Protein AF-A0AA97HBQ0-F1 (afdb_monomer_lite)

Sequence (60 aa):
METLCYQTLPDQNAFILRTGTERFLQFGEGNFLRGFVDYFIDCANERMGLDNKVIVVQPM

Structure (mmCIF, N/CA/C/O backbone):
data_AF-A0AA97HBQ0-F1
#
_entry.id   AF-A0AA97HBQ0-F1
#
loop_
_atom_site.group_PDB
_atom_site.id
_atom_site.type_symbol
_atom_site.label_atom_id
_atom_site.label_alt_id
_atom_site.label_comp_id
_atom_site.label_asym_id
_atom_site.label_entity_id
_atom_site.label_seq_id
_atom_site.pdbx_PDB_ins_code
_atom_site.Cartn_x
_atom_site.Cartn_y
_atom_site.Cartn_z
_atom_site.occupancy
_atom_site.B_iso_or_equiv
_atom_site.auth_seq_id
_atom_site.auth_comp_id
_atom_site.auth_asym_id
_atom_site.auth_atom_id
_atom_site.pdbx_PDB_model_num
ATOM 1 N N . MET A 1 1 ? 23.313 -0.758 1.598 1.00 50.25 1 MET A N 1
ATOM 2 C CA . MET A 1 1 ? 21.914 -0.291 1.563 1.00 50.25 1 MET A CA 1
ATOM 3 C C . MET A 1 1 ? 21.131 -1.414 0.922 1.00 50.25 1 MET A C 1
ATOM 5 O O . MET A 1 1 ? 21.426 -1.738 -0.222 1.00 50.25 1 MET A O 1
ATOM 9 N N . GLU A 1 2 ? 20.280 -2.100 1.676 1.00 57.84 2 GLU A N 1
ATOM 10 C CA . GLU A 1 2 ? 19.480 -3.194 1.121 1.00 57.84 2 GLU A CA 1
ATOM 11 C C . GLU A 1 2 ? 18.387 -2.604 0.231 1.00 57.84 2 GLU A C 1
ATOM 13 O O . GLU A 1 2 ? 17.760 -1.602 0.579 1.00 57.84 2 GLU A O 1
ATOM 18 N N . THR A 1 3 ? 18.213 -3.168 -0.960 1.00 57.75 3 THR A N 1
ATOM 19 C CA . THR A 1 3 ? 17.139 -2.763 -1.864 1.00 57.75 3 THR A CA 1
ATOM 20 C C . THR A 1 3 ? 15.805 -3.167 -1.250 1.00 57.75 3 THR A C 1
ATOM 22 O O . THR A 1 3 ? 15.649 -4.317 -0.839 1.00 57.75 3 THR A O 1
ATOM 25 N N . LEU A 1 4 ? 14.854 -2.231 -1.194 1.00 60.19 4 LEU A N 1
ATOM 26 C CA . LEU A 1 4 ? 13.458 -2.504 -0.850 1.00 60.19 4 LEU A CA 1
ATOM 27 C C . LEU A 1 4 ? 12.899 -3.498 -1.873 1.00 60.19 4 LEU A C 1
ATOM 29 O O . LEU A 1 4 ? 12.617 -3.130 -3.010 1.00 60.19 4 LEU A O 1
ATOM 33 N N . CYS A 1 5 ? 12.815 -4.765 -1.477 1.00 62.12 5 CYS A N 1
ATOM 34 C CA . CYS A 1 5 ? 12.175 -5.818 -2.246 1.00 62.12 5 CYS A CA 1
ATOM 35 C C . CYS A 1 5 ? 11.366 -6.742 -1.322 1.00 62.12 5 CYS A C 1
ATOM 37 O O . CYS A 1 5 ? 11.534 -6.713 -0.104 1.00 62.12 5 CYS A O 1
ATOM 39 N N . TYR A 1 6 ? 10.467 -7.572 -1.855 1.00 63.22 6 TYR A N 1
ATOM 40 C CA . TYR A 1 6 ? 9.530 -8.392 -1.068 1.00 63.22 6 TYR A CA 1
ATOM 41 C C . TYR A 1 6 ? 10.243 -9.340 -0.115 1.00 63.22 6 TYR A C 1
ATOM 43 O O . TYR A 1 6 ? 9.744 -9.657 0.962 1.00 63.22 6 TYR A O 1
ATOM 51 N N . GLN A 1 7 ? 11.452 -9.740 -0.484 1.00 63.31 7 GLN A N 1
ATOM 52 C CA . GLN A 1 7 ? 12.295 -10.606 0.321 1.00 63.31 7 GLN A CA 1
ATOM 53 C C . GLN A 1 7 ? 12.903 -9.878 1.532 1.00 63.31 7 GLN A C 1
ATOM 55 O O . GLN A 1 7 ? 13.074 -10.501 2.575 1.00 63.31 7 GLN A O 1
ATOM 60 N N . THR A 1 8 ? 13.182 -8.573 1.426 1.00 63.59 8 THR A N 1
ATOM 61 C CA . THR A 1 8 ? 13.743 -7.737 2.510 1.00 63.59 8 THR A CA 1
ATOM 62 C C . THR A 1 8 ? 12.663 -7.000 3.313 1.00 63.59 8 THR A C 1
ATOM 64 O O . THR A 1 8 ? 12.886 -6.554 4.436 1.00 63.59 8 THR A O 1
ATOM 67 N N . LEU A 1 9 ? 11.447 -6.947 2.773 1.00 63.31 9 LEU A N 1
ATOM 68 C CA . LEU A 1 9 ? 10.250 -6.360 3.366 1.00 63.31 9 LEU A CA 1
ATOM 69 C C . LEU A 1 9 ? 9.837 -6.879 4.761 1.00 63.31 9 LEU A C 1
ATOM 71 O O . LEU A 1 9 ? 9.391 -6.049 5.554 1.00 63.31 9 LEU A O 1
ATOM 75 N N . PRO A 1 10 ? 9.971 -8.169 5.142 1.00 61.44 10 PRO A N 1
ATOM 76 C CA . PRO A 1 10 ? 9.600 -8.604 6.491 1.00 61.44 10 PRO A CA 1
ATOM 77 C C . PRO A 1 10 ? 10.475 -8.012 7.606 1.00 61.44 10 PRO A C 1
ATOM 79 O O . PRO A 1 10 ? 10.027 -8.027 8.751 1.00 61.44 10 PRO A O 1
ATOM 82 N N . ASP A 1 11 ? 11.665 -7.490 7.304 1.00 58.41 11 ASP A N 1
ATOM 83 C CA . ASP A 1 11 ? 12.519 -6.800 8.282 1.00 58.41 11 ASP A CA 1
ATOM 84 C C . ASP A 1 11 ? 12.062 -5.340 8.496 1.00 58.41 11 ASP A C 1
ATOM 86 O O . ASP A 1 11 ? 12.156 -4.773 9.586 1.00 58.41 11 ASP A O 1
ATOM 90 N N . GLN A 1 12 ? 11.429 -4.751 7.476 1.00 57.97 12 GLN A N 1
ATOM 91 C CA . GLN A 1 12 ? 10.949 -3.370 7.477 1.00 57.97 12 GLN A CA 1
ATOM 92 C C . GLN A 1 12 ? 9.488 -3.294 7.947 1.00 57.97 12 GLN A C 1
ATOM 94 O O . GLN A 1 12 ? 8.572 -3.007 7.178 1.00 57.97 12 GLN A O 1
ATOM 99 N N . ASN A 1 13 ? 9.273 -3.536 9.247 1.00 53.59 13 ASN A N 1
ATOM 100 C CA . ASN A 1 13 ? 7.965 -3.528 9.936 1.00 53.59 13 ASN A CA 1
ATOM 101 C C . ASN A 1 13 ? 7.122 -2.236 9.780 1.00 53.59 13 ASN A C 1
ATOM 103 O O . ASN A 1 13 ? 6.016 -2.180 10.307 1.00 53.59 13 ASN A O 1
ATOM 107 N N . ALA A 1 14 ? 7.610 -1.204 9.091 1.00 55.47 14 ALA A N 1
ATOM 108 C CA . ALA A 1 14 ? 6.957 0.099 8.991 1.00 55.47 14 ALA A CA 1
ATOM 109 C C . ALA A 1 14 ? 5.786 0.161 7.989 1.00 55.47 14 ALA A C 1
ATOM 111 O O . ALA A 1 14 ? 4.940 1.029 8.135 1.00 55.47 14 ALA A O 1
ATOM 112 N N . PHE A 1 15 ? 5.710 -0.735 6.993 1.00 55.88 15 PHE A N 1
ATOM 113 C CA . PHE A 1 15 ? 4.739 -0.603 5.885 1.00 55.88 15 PHE A CA 1
ATOM 114 C C . PHE A 1 15 ? 3.858 -1.837 5.652 1.00 55.88 15 PHE A C 1
ATOM 116 O O . PHE A 1 15 ? 3.201 -1.945 4.618 1.00 55.88 15 PHE A O 1
ATOM 123 N N . ILE A 1 16 ? 3.863 -2.813 6.566 1.00 62.50 16 ILE A N 1
ATOM 124 C CA . ILE A 1 16 ? 3.116 -4.065 6.380 1.00 62.50 16 ILE A CA 1
ATOM 125 C C . ILE A 1 16 ? 2.259 -4.350 7.607 1.00 62.50 16 ILE A C 1
ATOM 127 O O . ILE A 1 16 ? 2.755 -4.808 8.638 1.00 62.50 16 ILE A O 1
ATOM 131 N N . LEU A 1 17 ? 0.944 -4.176 7.466 1.00 70.25 17 LEU A N 1
ATOM 132 C CA . LEU A 1 17 ? 0.000 -4.753 8.418 1.00 70.25 17 LEU A CA 1
ATOM 133 C C . LEU A 1 17 ? 0.025 -6.283 8.280 1.00 70.25 17 LEU A C 1
ATOM 135 O O . LEU A 1 17 ? -0.500 -6.850 7.320 1.00 70.25 17 LEU A O 1
ATOM 139 N N . ARG A 1 18 ? 0.635 -6.974 9.251 1.00 68.19 18 ARG A N 1
ATOM 140 C CA . ARG A 1 18 ? 0.652 -8.451 9.296 1.00 68.19 18 ARG A CA 1
ATOM 141 C C . ARG A 1 18 ? -0.726 -9.032 9.610 1.00 68.19 18 ARG A C 1
ATOM 143 O O . ARG A 1 18 ? -1.080 -10.093 9.104 1.00 68.19 18 ARG A O 1
ATOM 150 N N . THR A 1 19 ? -1.498 -8.312 10.415 1.00 68.75 19 THR A N 1
ATOM 151 C CA . THR A 1 19 ? -2.826 -8.685 10.909 1.00 68.75 19 THR A CA 1
ATOM 152 C C . THR A 1 19 ? -3.794 -7.548 10.595 1.00 68.75 19 THR A C 1
ATOM 154 O O . THR A 1 19 ? -3.888 -6.591 11.356 1.00 68.75 19 THR A O 1
ATOM 157 N N . GLY A 1 20 ? -4.461 -7.626 9.446 1.00 79.69 20 GLY A N 1
ATOM 158 C CA . GLY A 1 20 ? -5.454 -6.652 8.992 1.00 79.69 20 GLY A CA 1
ATOM 159 C C . GLY A 1 20 ? -6.348 -7.257 7.915 1.00 79.69 20 GLY A C 1
ATOM 160 O O . GLY A 1 20 ? -5.991 -8.280 7.320 1.00 79.69 20 GLY A O 1
ATOM 161 N N . THR A 1 21 ? -7.504 -6.646 7.676 1.00 86.00 21 THR A N 1
ATOM 162 C CA . THR A 1 21 ? -8.462 -7.103 6.667 1.00 86.00 21 THR A CA 1
ATOM 163 C C . THR A 1 21 ? -7.905 -6.885 5.263 1.00 86.00 21 THR A C 1
ATOM 165 O O . THR A 1 21 ? -7.601 -5.761 4.860 1.00 86.00 21 THR A O 1
ATOM 168 N N . GLU A 1 22 ? -7.800 -7.965 4.498 1.00 88.56 22 GLU A N 1
ATOM 169 C CA . GLU A 1 22 ? -7.266 -7.983 3.135 1.00 88.56 22 GLU A CA 1
ATOM 170 C C . GLU A 1 22 ? -8.261 -7.317 2.182 1.00 88.56 22 GLU A C 1
ATOM 172 O O . GLU A 1 22 ? -9.300 -7.886 1.852 1.00 88.56 22 GLU A O 1
ATOM 177 N N . ARG A 1 23 ? -7.969 -6.076 1.777 1.00 88.31 23 ARG A N 1
ATOM 178 C CA . ARG A 1 23 ? -8.881 -5.269 0.940 1.00 88.31 23 ARG A CA 1
ATOM 179 C C . ARG A 1 23 ? -8.259 -4.790 -0.360 1.00 88.31 23 ARG A C 1
ATOM 181 O O . ARG A 1 23 ? -8.985 -4.489 -1.302 1.00 88.31 23 ARG A O 1
ATOM 188 N N . PHE A 1 24 ? -6.933 -4.740 -0.422 1.00 87.25 24 PHE A N 1
ATOM 189 C CA . PHE A 1 24 ? -6.207 -4.246 -1.582 1.00 87.25 24 PHE A CA 1
ATOM 190 C C . PHE A 1 24 ? -5.289 -5.337 -2.119 1.00 87.25 24 PHE A C 1
ATOM 192 O O . PHE A 1 24 ? -4.513 -5.917 -1.365 1.00 87.25 24 PHE A O 1
ATOM 199 N N . LEU A 1 25 ? -5.378 -5.600 -3.422 1.00 88.62 25 LEU A N 1
ATOM 200 C CA . LEU A 1 25 ? -4.477 -6.490 -4.147 1.00 88.62 25 LEU A CA 1
ATOM 201 C C . LEU A 1 25 ? -3.658 -5.653 -5.128 1.00 88.62 25 LEU A C 1
ATOM 203 O O . LEU A 1 25 ? -4.209 -5.071 -6.062 1.00 88.62 25 LEU A O 1
ATOM 207 N N . GLN A 1 26 ? -2.351 -5.586 -4.908 1.00 85.44 26 GLN A N 1
ATOM 208 C CA . GLN A 1 26 ? -1.420 -4.838 -5.736 1.00 85.44 26 GLN A CA 1
ATOM 209 C C . GLN A 1 26 ? -0.633 -5.783 -6.635 1.00 85.44 26 GLN A C 1
ATOM 211 O O . GLN A 1 26 ? 0.042 -6.692 -6.157 1.00 85.44 26 GLN A O 1
ATOM 216 N N . PHE A 1 27 ? -0.661 -5.513 -7.936 1.00 87.50 27 PHE A N 1
ATOM 217 C CA . PHE A 1 27 ? 0.220 -6.163 -8.897 1.00 87.50 27 PHE A CA 1
ATOM 218 C C . PHE A 1 27 ? 1.471 -5.315 -9.098 1.00 87.50 27 PHE A C 1
ATOM 220 O O . PHE A 1 27 ? 1.389 -4.149 -9.486 1.00 87.50 27 PHE A O 1
ATOM 227 N N . GLY A 1 28 ? 2.628 -5.919 -8.847 1.00 80.69 28 GLY A N 1
ATOM 228 C CA . GLY A 1 28 ? 3.920 -5.256 -8.941 1.00 80.69 28 GLY A CA 1
ATOM 229 C C . GLY A 1 28 ? 4.433 -4.781 -7.586 1.00 80.69 28 GLY A C 1
ATOM 230 O O . GLY A 1 28 ? 3.708 -4.274 -6.734 1.00 80.69 28 GLY A O 1
ATOM 231 N N . GLU A 1 29 ? 5.735 -4.944 -7.404 1.00 81.06 29 GLU A N 1
ATOM 232 C CA . GLU A 1 29 ? 6.441 -4.726 -6.139 1.00 81.06 29 GLU A CA 1
ATOM 233 C C . GLU A 1 29 ? 7.387 -3.514 -6.215 1.00 81.06 29 GLU A C 1
ATOM 235 O O . GLU A 1 29 ? 8.270 -3.324 -5.389 1.00 81.06 29 GLU A O 1
ATOM 240 N N . GLY A 1 30 ? 7.234 -2.681 -7.245 1.00 80.38 30 GLY A N 1
ATOM 241 C CA . GLY A 1 30 ? 8.119 -1.544 -7.455 1.00 80.38 30 GLY A CA 1
ATOM 242 C C . GLY A 1 30 ? 8.042 -0.524 -6.315 1.00 80.38 30 GLY A C 1
ATOM 243 O O . GLY A 1 30 ? 6.960 -0.218 -5.809 1.00 80.38 30 GLY A O 1
ATOM 244 N N . ASN A 1 31 ? 9.189 0.083 -5.995 1.00 81.12 31 ASN A N 1
ATOM 245 C CA . ASN A 1 31 ? 9.328 1.132 -4.974 1.00 81.12 31 ASN A CA 1
ATOM 246 C C . ASN A 1 31 ? 8.322 2.279 -5.125 1.00 81.12 31 ASN A C 1
ATOM 248 O O . ASN A 1 31 ? 7.904 2.863 -4.132 1.00 81.12 31 ASN A O 1
ATOM 252 N N . PHE A 1 32 ? 7.921 2.595 -6.360 1.00 84.69 32 PHE A N 1
ATOM 253 C CA . PHE A 1 32 ? 6.929 3.632 -6.625 1.00 84.69 32 PHE A CA 1
ATOM 254 C C . PHE A 1 32 ? 5.582 3.319 -5.967 1.00 84.69 32 PHE A C 1
ATOM 256 O O . PHE A 1 32 ? 5.062 4.144 -5.225 1.00 84.69 32 PHE A O 1
ATOM 263 N N . LEU A 1 33 ? 5.035 2.121 -6.197 1.00 83.38 33 LEU A N 1
ATOM 264 C CA . LEU A 1 33 ? 3.732 1.750 -5.643 1.00 83.38 33 LEU A CA 1
ATOM 265 C C . LEU A 1 33 ? 3.802 1.604 -4.121 1.00 83.38 33 LEU A C 1
ATOM 267 O O . LEU A 1 33 ? 2.898 2.064 -3.437 1.00 83.38 33 LEU A O 1
ATOM 271 N N . ARG A 1 34 ? 4.910 1.074 -3.591 1.00 80.19 34 ARG A N 1
ATOM 272 C CA . ARG A 1 34 ? 5.130 0.969 -2.140 1.00 80.19 34 ARG A CA 1
ATOM 273 C C . ARG A 1 34 ? 5.221 2.339 -1.463 1.00 80.19 34 ARG A C 1
ATOM 275 O O . ARG A 1 34 ? 4.611 2.561 -0.433 1.00 80.19 34 ARG A O 1
ATOM 282 N N . GLY A 1 35 ? 5.957 3.283 -2.043 1.00 81.50 35 GLY A N 1
ATOM 283 C CA . GLY A 1 35 ? 6.088 4.622 -1.464 1.00 81.50 35 GLY A CA 1
ATOM 284 C C . GLY A 1 35 ? 4.837 5.482 -1.637 1.00 81.50 35 GLY A C 1
ATOM 285 O O . GLY A 1 35 ? 4.534 6.308 -0.783 1.00 81.50 35 GLY A O 1
ATOM 286 N N . PHE A 1 36 ? 4.116 5.306 -2.744 1.00 85.75 36 PHE A N 1
ATOM 287 C CA . PHE A 1 36 ? 2.965 6.137 -3.074 1.00 85.75 36 PHE A CA 1
ATOM 288 C C . PHE A 1 36 ? 1.655 5.543 -2.553 1.00 85.75 36 PHE A C 1
ATOM 290 O O . PHE A 1 36 ? 0.969 6.181 -1.762 1.00 85.75 36 PHE A O 1
ATOM 297 N N . VAL A 1 37 ? 1.298 4.328 -2.976 1.00 86.81 37 VAL A N 1
ATOM 298 C CA . VAL A 1 37 ? -0.004 3.715 -2.673 1.00 86.81 37 VAL A CA 1
ATOM 299 C C . VAL A 1 37 ? -0.084 3.283 -1.211 1.00 86.81 37 VAL A C 1
ATOM 301 O O . VAL A 1 37 ? -1.068 3.627 -0.554 1.00 86.81 37 VAL A O 1
ATOM 304 N N . ASP A 1 38 ? 0.945 2.611 -0.676 1.00 85.50 38 ASP A N 1
ATOM 305 C CA . ASP A 1 38 ? 0.907 2.157 0.724 1.00 85.50 38 ASP A CA 1
ATOM 306 C C . ASP A 1 38 ? 0.782 3.346 1.689 1.00 85.50 38 ASP A C 1
ATOM 308 O O . ASP A 1 38 ? 0.034 3.259 2.658 1.00 85.50 38 ASP A O 1
ATOM 312 N N . TYR A 1 39 ? 1.422 4.486 1.392 1.00 86.19 39 TYR A N 1
ATOM 313 C CA . TYR A 1 39 ? 1.327 5.698 2.217 1.00 86.19 39 TYR A CA 1
ATOM 314 C C . TYR A 1 39 ? -0.112 6.218 2.352 1.00 86.19 39 TYR A C 1
ATOM 316 O O . TYR A 1 39 ? -0.550 6.575 3.446 1.00 86.19 39 TYR A O 1
ATOM 324 N N . PHE A 1 40 ? -0.878 6.254 1.256 1.00 88.44 40 PHE A N 1
ATOM 325 C CA . PHE A 1 40 ? -2.276 6.689 1.322 1.00 88.44 40 PHE A CA 1
ATOM 326 C C . PHE A 1 40 ? -3.154 5.705 2.092 1.00 88.44 40 PHE A C 1
ATOM 328 O O . PHE A 1 40 ? -4.074 6.130 2.793 1.00 88.44 40 PHE A O 1
ATOM 335 N N . ILE A 1 41 ? -2.878 4.406 1.969 1.00 87.88 41 ILE A N 1
ATOM 336 C CA . ILE A 1 41 ? -3.616 3.364 2.686 1.00 87.88 41 ILE A CA 1
ATOM 337 C C . ILE A 1 41 ? -3.318 3.442 4.185 1.00 87.88 41 ILE A C 1
ATOM 339 O O . ILE A 1 41 ? -4.246 3.352 4.987 1.00 87.88 41 ILE A O 1
ATOM 343 N N . ASP A 1 42 ? -2.068 3.706 4.559 1.00 87.06 42 ASP A N 1
ATOM 344 C CA . ASP A 1 42 ? -1.666 3.922 5.947 1.00 87.06 42 ASP A CA 1
ATOM 345 C C . ASP A 1 42 ? -2.327 5.177 6.539 1.00 87.06 42 ASP A C 1
ATOM 347 O O . ASP A 1 42 ? -3.019 5.103 7.554 1.00 87.06 42 ASP A O 1
ATOM 351 N N . CYS A 1 43 ? -2.291 6.304 5.816 1.00 88.81 43 CYS A N 1
ATOM 352 C CA . CYS A 1 43 ? -3.012 7.518 6.214 1.00 88.81 43 CYS A CA 1
ATOM 353 C C . CYS A 1 43 ? -4.522 7.279 6.389 1.00 88.81 43 CYS A C 1
ATOM 355 O O . CYS A 1 43 ? -5.154 7.875 7.265 1.00 88.81 43 CYS A O 1
ATOM 357 N N . ALA A 1 44 ? -5.132 6.455 5.532 1.00 88.00 44 ALA A N 1
ATOM 358 C CA . ALA A 1 44 ? -6.544 6.106 5.642 1.00 88.00 44 ALA A CA 1
ATOM 359 C C . ALA A 1 44 ? -6.814 5.218 6.865 1.00 88.00 44 ALA A C 1
ATOM 361 O O . ALA A 1 44 ? -7.804 5.444 7.563 1.00 88.00 44 ALA A O 1
ATOM 362 N N . ASN A 1 45 ? -5.932 4.257 7.149 1.00 88.06 45 ASN A N 1
ATOM 363 C CA . ASN A 1 45 ? -5.995 3.416 8.342 1.00 88.06 45 ASN A CA 1
ATOM 364 C C . ASN A 1 45 ? -5.930 4.260 9.622 1.00 88.06 45 ASN A C 1
ATOM 366 O O . ASN A 1 45 ? -6.821 4.148 10.463 1.00 88.06 45 ASN A O 1
ATOM 370 N N . GLU A 1 46 ? -4.959 5.171 9.725 1.00 88.19 46 GLU A N 1
ATOM 371 C CA . GLU A 1 46 ? -4.793 6.048 10.892 1.00 88.19 46 GLU A CA 1
ATOM 372 C C . GLU A 1 46 ? -5.980 6.999 11.095 1.00 88.19 46 GLU A C 1
ATOM 374 O O . GLU A 1 46 ? -6.460 7.178 12.214 1.00 88.19 46 GLU A O 1
ATOM 379 N N . ARG A 1 47 ? -6.481 7.616 10.017 1.00 90.62 47 ARG A N 1
ATOM 380 C CA . ARG A 1 47 ? -7.543 8.634 10.112 1.00 90.62 47 ARG A CA 1
ATOM 381 C C . ARG A 1 47 ? -8.929 8.052 10.344 1.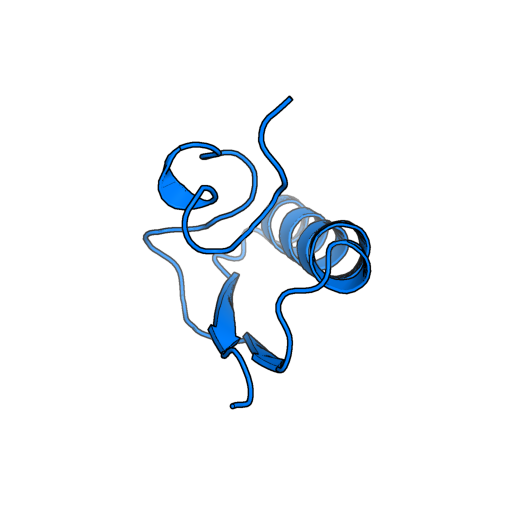00 90.62 47 ARG A C 1
ATOM 383 O O . ARG A 1 47 ? -9.751 8.697 10.988 1.00 90.62 47 ARG A O 1
ATOM 390 N N . MET A 1 48 ? -9.208 6.886 9.770 1.00 90.19 48 MET A N 1
ATOM 391 C CA . MET A 1 48 ? -10.537 6.266 9.802 1.00 90.19 48 MET A CA 1
ATOM 392 C C . MET A 1 48 ? -10.615 5.100 10.795 1.00 90.19 48 MET A C 1
ATOM 394 O O . MET A 1 48 ? -11.679 4.500 10.931 1.00 90.19 48 MET A O 1
ATOM 398 N N . GLY A 1 49 ? -9.510 4.765 11.473 1.00 83.94 49 GLY A N 1
ATOM 399 C CA . GLY A 1 49 ? -9.431 3.610 12.369 1.00 83.94 49 GLY A CA 1
ATOM 400 C C . GLY A 1 49 ? -9.647 2.287 11.634 1.00 83.94 49 GLY A C 1
ATOM 401 O O . GLY A 1 49 ? -10.277 1.380 12.172 1.00 83.94 49 GLY A O 1
ATOM 402 N N . LEU A 1 50 ? -9.195 2.205 10.381 1.00 82.19 50 LEU A N 1
ATOM 403 C CA . LEU A 1 50 ? -9.327 1.009 9.556 1.00 82.19 50 LEU A CA 1
ATOM 404 C C . LEU A 1 50 ? -8.063 0.152 9.653 1.00 82.19 50 LEU A C 1
ATOM 406 O O . LEU A 1 50 ? -6.957 0.650 9.815 1.00 82.19 50 LEU A O 1
ATOM 410 N N . ASP A 1 51 ? -8.236 -1.150 9.487 1.00 85.56 51 ASP A N 1
ATOM 411 C CA . ASP A 1 51 ? -7.175 -2.160 9.469 1.00 85.56 51 ASP A CA 1
ATOM 412 C C . ASP A 1 51 ? -6.954 -2.710 8.047 1.00 85.56 51 ASP A C 1
ATOM 414 O O . ASP A 1 51 ? -6.849 -3.917 7.834 1.00 85.56 51 ASP A O 1
ATOM 418 N N . ASN A 1 52 ? -6.931 -1.840 7.029 1.00 85.56 52 ASN A N 1
ATOM 419 C CA . ASN A 1 52 ? -6.762 -2.289 5.648 1.00 85.56 52 ASN A CA 1
ATOM 420 C C . ASN A 1 52 ? -5.360 -2.865 5.426 1.00 85.56 52 ASN A C 1
ATOM 422 O O . ASN A 1 52 ? -4.354 -2.185 5.637 1.00 85.56 52 ASN A O 1
ATOM 426 N N . LYS A 1 53 ? -5.310 -4.096 4.920 1.00 85.94 53 LYS A N 1
ATOM 427 C CA . LYS A 1 53 ? -4.090 -4.792 4.516 1.00 85.94 53 LYS A CA 1
ATOM 428 C C . LYS A 1 53 ? -3.988 -4.850 2.992 1.00 85.94 53 LYS A C 1
ATOM 430 O O . LYS A 1 53 ? -4.959 -5.190 2.304 1.00 85.94 53 LYS A O 1
ATOM 435 N N . VAL A 1 54 ? -2.793 -4.538 2.490 1.00 86.56 54 VAL A N 1
ATOM 436 C CA . VAL A 1 54 ? -2.415 -4.643 1.076 1.00 86.56 54 VAL A CA 1
A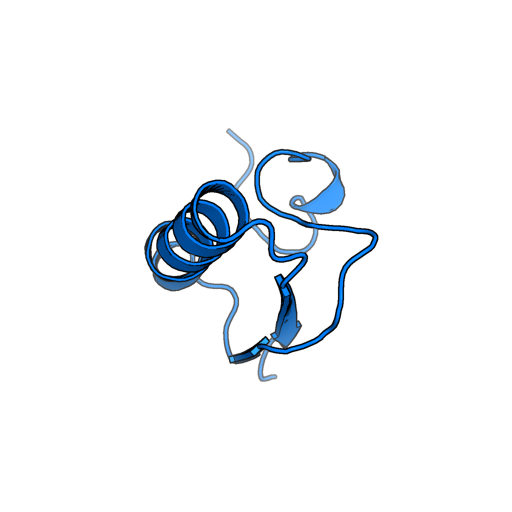TOM 437 C C . VAL A 1 54 ? -1.687 -5.961 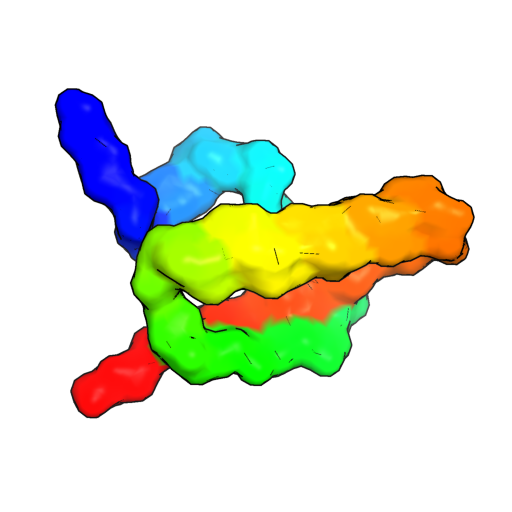0.849 1.00 86.56 54 VAL A C 1
ATOM 439 O O . VAL A 1 54 ? -0.696 -6.260 1.514 1.00 86.56 54 VAL A O 1
ATOM 442 N N . ILE A 1 55 ? -2.179 -6.752 -0.097 1.00 86.81 55 ILE A N 1
ATOM 443 C CA . ILE A 1 55 ? -1.541 -7.974 -0.575 1.00 86.81 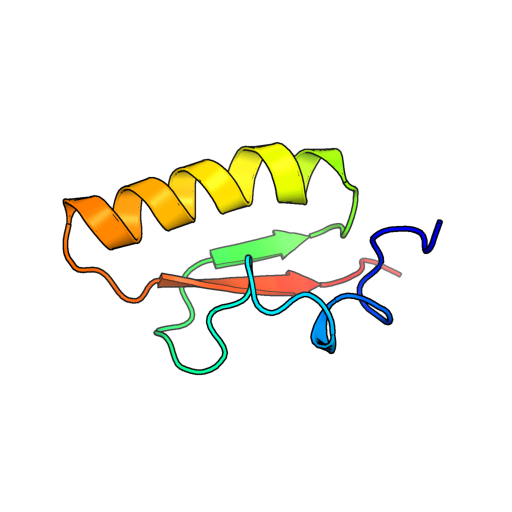55 ILE A CA 1
ATOM 444 C C . ILE A 1 55 ? -0.811 -7.644 -1.867 1.00 86.81 55 ILE A C 1
ATOM 446 O O . ILE A 1 55 ? -1.422 -7.176 -2.821 1.00 86.81 55 ILE A O 1
ATOM 450 N N . VAL A 1 56 ? 0.498 -7.879 -1.898 1.00 84.62 56 VAL A N 1
ATOM 451 C CA . VAL A 1 56 ? 1.331 -7.624 -3.077 1.00 84.62 56 VAL A CA 1
ATOM 452 C C . VAL A 1 56 ? 1.583 -8.939 -3.800 1.00 84.62 56 VAL A C 1
ATOM 454 O O . VAL A 1 56 ? 1.997 -9.923 -3.191 1.00 84.62 56 VAL A O 1
ATOM 457 N N . VAL A 1 57 ? 1.348 -8.942 -5.106 1.00 85.44 57 VAL A N 1
ATOM 458 C CA . VAL A 1 57 ? 1.631 -10.055 -6.008 1.00 85.44 57 VAL A CA 1
ATOM 459 C C . VAL A 1 57 ? 2.681 -9.597 -7.003 1.00 85.44 57 VAL A C 1
ATOM 461 O O . VAL A 1 57 ? 2.511 -8.578 -7.676 1.00 85.44 57 VAL A O 1
ATOM 464 N N . GLN A 1 58 ? 3.765 -10.360 -7.110 1.00 81.19 58 GLN A N 1
ATOM 465 C CA . GLN A 1 58 ? 4.734 -10.193 -8.183 1.00 81.19 58 GLN A CA 1
ATOM 466 C C . GLN A 1 58 ? 4.169 -10.877 -9.438 1.00 81.19 58 GLN A C 1
ATOM 468 O O . GLN A 1 58 ? 4.030 -12.102 -9.435 1.00 81.19 58 GLN A O 1
ATOM 473 N N . PRO A 1 59 ? 3.778 -10.1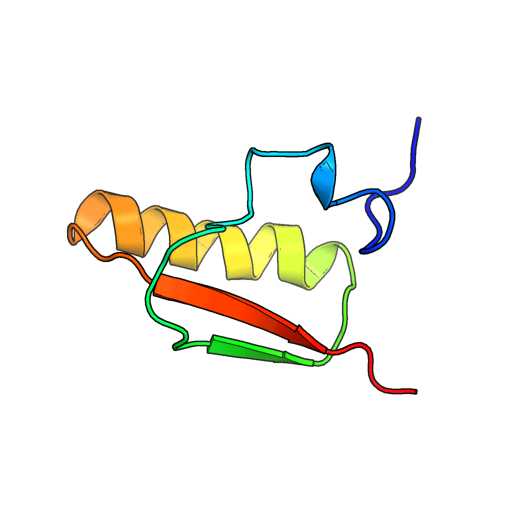26 -10.484 1.00 75.56 59 PRO A N 1
ATOM 474 C CA . PRO A 1 59 ? 3.490 -10.744 -11.769 1.00 75.56 59 PRO A CA 1
ATOM 475 C C . PRO A 1 59 ? 4.791 -11.368 -12.291 1.00 75.56 59 PRO A C 1
ATOM 477 O O . PRO A 1 59 ? 5.826 -10.701 -12.263 1.00 75.56 59 PRO A O 1
ATOM 480 N N . M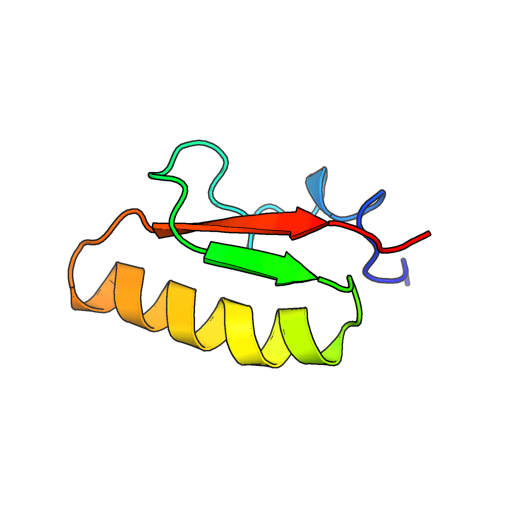ET A 1 60 ? 4.733 -12.651 -12.666 1.00 69.44 60 MET A N 1
ATOM 481 C CA . MET A 1 60 ? 5.865 -13.409 -13.223 1.00 69.44 60 MET A CA 1
ATOM 482 C C . MET A 1 60 ? 6.485 -12.733 -14.444 1.00 69.44 60 MET A C 1
ATOM 484 O O . MET A 1 60 ? 5.715 -12.161 -15.250 1.00 69.44 60 MET A O 1
#

Foldseek 3Di:
DDDPFPVCVVVVVPQFLPDFDEDAEAEDGDPVCSVPVSVVVVVCCVVVVHRYGYHYDYDD

Secondary structure (DSSP, 8-state):
-----TTTTTT-TTS--SSSEEEEEEE---HHHHHHHHHHHHHHHHHHT--EEEEEE---

Radius of gyration: 11.45 Å; chains: 1; bounding box: 32×22×26 Å

pLDDT: mean 77.21, std 12.05, range [50.25, 90.62]